Protein AF-A0A3C1P570-F1 (afdb_monomer)

Foldseek 3Di:
DDDPPDDPVNVVVVVVVLCVVCVVVVVVLVVVLVVLLVVLLVVCCVQQVDPVSLVVVQVVQPDPVLCVPQNHQDPCSDSVSVSCSVCVVVSVVSVVVSVVVSVVVVVVVCVVVCVVVVD

Mean predicted aligned error: 7.31 Å

Radius of gyration: 22.16 Å; Cα contacts (8 Å, |Δi|>4): 70; chains: 1; bounding box: 52×30×57 Å

Solvent-accessible surface area (backbone atoms only — not comparable to full-atom values): 6717 Å² total; per-residue (Å²): 138,84,83,80,79,78,50,76,66,58,57,51,52,50,53,53,49,54,49,65,70,43,46,63,61,52,48,52,50,53,52,50,50,52,50,50,53,52,50,42,41,53,48,42,55,71,74,38,73,46,71,68,49,27,51,52,48,50,59,56,43,64,35,68,73,52,30,73,73,61,38,79,52,63,58,47,70,38,60,69,28,30,33,51,42,68,46,41,62,58,52,52,53,52,50,51,56,47,50,51,55,50,51,53,56,57,52,51,58,40,53,78,65,55,66,58,79,81,114

Sequence (119 aa):
MVATTVLPHESRAVVRLSLRLVRRSVLAVVIGIAALLILEGVAFEIGYPDVAARQALLVWAEDPGLRMIAGPGFGVDTVGGFVVWDAGLYVVLGLGAWALTLTSRLMRGDEAAGRMDLL

pLDDT: mean 88.37, std 13.34, range [40.44, 98.5]

Structure (mmCIF, N/CA/C/O backbone):
data_AF-A0A3C1P570-F1
#
_entry.id   AF-A0A3C1P570-F1
#
loop_
_atom_site.group_PDB
_atom_site.id
_atom_site.type_symbol
_atom_site.label_atom_id
_atom_site.label_alt_id
_atom_site.label_comp_id
_atom_site.label_asym_id
_atom_site.label_entity_id
_atom_site.label_seq_id
_atom_site.pdbx_PDB_ins_code
_atom_site.Cartn_x
_atom_site.Cartn_y
_atom_site.Cartn_z
_atom_site.occupancy
_atom_site.B_iso_or_equiv
_atom_site.auth_seq_id
_atom_site.auth_comp_id
_atom_site.auth_asym_id
_atom_site.auth_atom_id
_atom_site.pdbx_PDB_model_num
ATOM 1 N N . MET A 1 1 ? -29.187 -19.531 34.443 1.00 40.44 1 MET A N 1
ATOM 2 C CA . MET A 1 1 ? -28.534 -19.444 33.121 1.00 40.44 1 MET A CA 1
ATOM 3 C C . MET A 1 1 ? -29.528 -18.767 32.180 1.00 40.44 1 MET A C 1
ATOM 5 O O . MET A 1 1 ? -30.399 -19.433 31.641 1.00 40.44 1 MET A O 1
ATOM 9 N N . VAL A 1 2 ? -29.530 -17.431 32.137 1.00 43.34 2 VAL A N 1
ATOM 10 C CA . VAL A 1 2 ? -30.506 -16.648 31.355 1.00 43.34 2 VAL A CA 1
ATOM 11 C C . VAL A 1 2 ? -29.866 -16.342 30.007 1.00 43.34 2 VAL A C 1
ATOM 13 O O . VAL A 1 2 ? -28.856 -15.650 29.955 1.00 43.34 2 VAL A O 1
ATOM 16 N N . ALA A 1 3 ? -30.418 -16.900 28.933 1.00 48.38 3 ALA A N 1
ATOM 17 C CA . ALA A 1 3 ? -29.999 -16.586 27.576 1.00 48.38 3 ALA A CA 1
ATOM 18 C C . ALA A 1 3 ? -30.533 -15.196 27.203 1.00 48.38 3 ALA A C 1
ATOM 20 O O . ALA A 1 3 ? -31.731 -15.020 26.990 1.00 48.38 3 ALA A O 1
ATOM 21 N N . THR A 1 4 ? -29.659 -14.196 27.146 1.00 57.97 4 THR A N 1
ATOM 22 C CA . THR A 1 4 ? -29.974 -12.881 26.581 1.00 57.97 4 THR A CA 1
ATOM 23 C C . THR A 1 4 ? -30.058 -13.004 25.061 1.00 57.97 4 THR A C 1
ATOM 25 O O . THR A 1 4 ? -29.059 -12.955 24.348 1.00 57.97 4 THR A O 1
ATOM 28 N N . THR A 1 5 ? -31.268 -13.190 24.538 1.00 59.06 5 THR A N 1
ATOM 29 C CA . THR A 1 5 ? -31.562 -13.011 23.111 1.00 59.06 5 THR A CA 1
ATOM 30 C C . THR A 1 5 ? -31.402 -11.537 22.747 1.00 59.06 5 THR A C 1
ATOM 32 O O . THR A 1 5 ? -32.302 -10.740 23.001 1.00 59.06 5 THR A O 1
ATOM 35 N N . VAL A 1 6 ? -30.255 -11.175 22.165 1.00 61.53 6 VAL A N 1
ATOM 36 C CA . VAL A 1 6 ? -30.021 -9.844 21.584 1.00 61.53 6 VAL A CA 1
ATOM 37 C C . VAL A 1 6 ? -31.004 -9.636 20.436 1.00 61.53 6 VAL A C 1
ATOM 39 O O . VAL A 1 6 ? -31.066 -10.442 19.504 1.00 61.53 6 VAL A O 1
ATOM 42 N N . LEU A 1 7 ? -31.796 -8.568 20.499 1.00 63.31 7 LEU A N 1
ATOM 43 C CA . LEU A 1 7 ? -32.820 -8.314 19.491 1.00 63.31 7 LEU A CA 1
ATOM 44 C C . LEU A 1 7 ? -32.169 -7.745 18.210 1.00 63.31 7 LEU A C 1
ATOM 46 O O . LEU A 1 7 ? -31.234 -6.947 18.291 1.00 63.31 7 LEU A O 1
ATOM 50 N N . PRO A 1 8 ? -32.665 -8.069 16.998 1.00 65.12 8 PRO A N 1
ATOM 51 C CA . PRO A 1 8 ? -32.019 -7.683 15.734 1.00 65.12 8 PRO A CA 1
ATOM 52 C C . PRO A 1 8 ? -31.778 -6.172 15.562 1.00 65.12 8 PRO A C 1
ATOM 54 O O . PRO A 1 8 ? -30.905 -5.749 14.800 1.00 65.12 8 PRO A O 1
ATOM 57 N N . HIS A 1 9 ? -32.568 -5.335 16.238 1.00 59.69 9 HIS A N 1
ATOM 58 C CA . HIS A 1 9 ? -32.423 -3.881 16.212 1.00 59.69 9 HIS A CA 1
ATOM 59 C C . HIS A 1 9 ? -31.273 -3.379 17.099 1.00 59.69 9 HIS A C 1
ATOM 61 O O . HIS A 1 9 ? -30.637 -2.383 16.748 1.00 59.69 9 HIS A O 1
ATOM 67 N N . GLU A 1 10 ? -30.956 -4.085 18.185 1.00 70.88 10 GLU A N 1
ATOM 68 C CA . GLU A 1 10 ? -29.821 -3.792 19.065 1.00 70.88 10 GLU A CA 1
ATOM 69 C C . GLU A 1 10 ? -28.507 -4.058 18.323 1.00 70.88 10 GLU A C 1
ATOM 71 O O . GLU A 1 10 ? -27.637 -3.187 18.270 1.00 70.88 10 GLU A O 1
ATOM 76 N N . SER A 1 11 ? -28.410 -5.185 17.604 1.00 77.50 11 SER A N 1
ATOM 77 C CA . SER A 1 11 ? -27.254 -5.496 16.750 1.00 77.50 11 SER A CA 1
ATOM 78 C C .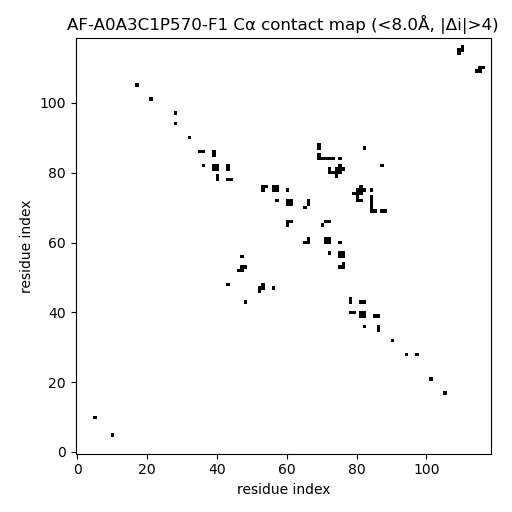 SER A 1 11 ? -27.038 -4.436 15.663 1.00 77.50 11 SER A C 1
ATOM 80 O O . SER A 1 11 ? -25.912 -4.006 15.412 1.00 77.50 11 SER A O 1
ATOM 82 N N . ARG A 1 12 ? -28.120 -3.946 15.041 1.00 81.06 12 ARG A N 1
ATOM 83 C CA . ARG A 1 12 ? -28.051 -2.873 14.032 1.00 81.06 12 ARG A CA 1
ATOM 84 C C . ARG A 1 12 ? -27.578 -1.546 14.623 1.00 81.06 12 ARG A C 1
ATOM 86 O O . ARG A 1 12 ? -26.818 -0.828 13.970 1.00 81.06 12 ARG A O 1
ATOM 93 N N . ALA A 1 13 ? -28.019 -1.204 15.832 1.00 83.56 13 ALA A N 1
ATOM 94 C CA . ALA A 1 13 ? -27.599 0.019 16.510 1.00 83.56 13 ALA A CA 1
ATOM 95 C C . ALA A 1 13 ? -26.101 -0.010 16.852 1.00 83.56 13 ALA A C 1
ATOM 97 O O . ALA A 1 13 ? -25.405 0.973 16.582 1.00 83.56 13 ALA A O 1
ATOM 98 N N . VAL A 1 14 ? -25.606 -1.148 17.351 1.00 81.94 14 VAL A N 1
ATOM 99 C CA . VAL A 1 14 ? -24.183 -1.373 17.654 1.00 81.94 14 VAL A CA 1
ATOM 100 C C . VAL A 1 14 ? -23.335 -1.273 16.387 1.00 81.94 14 VAL A C 1
ATOM 102 O O . VAL A 1 14 ? -22.416 -0.460 16.337 1.00 81.94 14 VAL A O 1
ATOM 105 N N . VAL A 1 15 ? -23.694 -1.989 15.314 1.00 84.12 15 VAL A N 1
ATOM 106 C CA . VAL A 1 15 ? -22.969 -1.923 14.029 1.00 84.12 15 VAL A CA 1
ATOM 107 C C . VAL A 1 15 ? -22.922 -0.493 13.484 1.00 84.12 15 VAL A C 1
ATOM 109 O O . VAL A 1 15 ? -21.868 -0.016 13.062 1.00 84.12 15 VAL A O 1
ATOM 112 N N . ARG A 1 16 ? -24.043 0.237 13.530 1.00 87.19 16 ARG A N 1
ATOM 113 C CA . ARG A 1 16 ? -24.104 1.631 13.065 1.00 87.19 16 ARG A CA 1
ATOM 114 C C . ARG A 1 16 ? -23.196 2.552 13.880 1.00 87.19 16 ARG A C 1
ATOM 116 O O . ARG A 1 16 ? -22.591 3.461 13.309 1.00 87.19 16 ARG A O 1
ATOM 123 N N . LEU A 1 17 ? -23.126 2.358 15.196 1.00 85.12 17 LEU A N 1
ATOM 124 C CA . LEU A 1 17 ? -22.239 3.127 16.065 1.00 85.12 17 LEU A CA 1
ATOM 125 C C . LEU A 1 17 ? -20.773 2.813 15.754 1.00 85.12 17 LEU A C 1
ATOM 127 O O . LEU A 1 17 ? -20.010 3.745 15.502 1.00 85.12 17 LEU A O 1
ATOM 131 N N . SER A 1 18 ? -20.408 1.532 15.672 1.00 85.56 18 SER A N 1
ATOM 132 C CA . SER A 1 18 ? -19.051 1.094 15.326 1.00 85.56 18 SER A CA 1
ATOM 133 C C . SER A 1 18 ? -18.604 1.685 13.990 1.00 85.56 18 SER A C 1
ATOM 135 O O . SER A 1 18 ? -17.556 2.324 13.918 1.00 85.56 18 SER A O 1
ATOM 137 N N . LEU A 1 19 ? -19.446 1.611 12.952 1.00 87.44 19 LEU A N 1
ATOM 138 C CA . LEU A 1 19 ? -19.174 2.236 11.654 1.00 87.44 19 LEU A CA 1
ATOM 139 C C . LEU A 1 19 ? -18.989 3.755 11.763 1.00 87.44 19 LEU A C 1
ATOM 141 O O . LEU A 1 19 ? -18.066 4.314 11.173 1.00 87.44 19 LEU A O 1
ATOM 145 N N . ARG A 1 20 ? -19.831 4.450 12.537 1.00 88.94 20 ARG A N 1
ATOM 146 C CA . ARG A 1 20 ? -19.706 5.904 12.743 1.00 88.94 20 ARG A CA 1
ATOM 147 C C . ARG A 1 20 ? -18.408 6.301 13.441 1.00 88.94 20 ARG A C 1
ATOM 149 O O . ARG A 1 20 ? -17.882 7.368 13.115 1.00 88.94 20 ARG A O 1
ATOM 156 N N . LEU A 1 21 ? -17.915 5.479 14.365 1.00 86.38 21 LEU A N 1
ATOM 157 C CA . LEU A 1 21 ? -16.666 5.717 15.087 1.00 86.38 21 LEU A CA 1
ATOM 158 C C . LEU A 1 21 ? -15.449 5.513 14.180 1.00 86.38 21 LEU A C 1
ATOM 160 O O . LEU A 1 21 ? -14.527 6.327 14.194 1.00 86.38 21 LEU A O 1
ATOM 164 N N . VAL A 1 22 ? -15.468 4.475 13.341 1.00 92.81 22 VAL A N 1
ATOM 165 C CA . VAL A 1 22 ? -14.299 4.109 12.528 1.00 92.81 22 VAL A CA 1
ATOM 166 C C . VAL A 1 22 ? -14.256 4.806 11.168 1.00 92.81 22 VAL A C 1
ATOM 168 O O . VAL A 1 22 ? -13.166 4.991 10.632 1.00 92.81 22 VAL A O 1
ATOM 171 N N . ARG A 1 23 ? -15.396 5.271 10.623 1.00 94.12 23 ARG A N 1
ATOM 172 C CA . ARG A 1 23 ? -15.495 5.802 9.243 1.00 94.12 23 ARG A CA 1
ATOM 173 C C . ARG A 1 23 ? -14.448 6.852 8.896 1.00 94.12 23 ARG A C 1
ATOM 175 O O . ARG A 1 23 ? -13.905 6.819 7.805 1.00 94.12 23 ARG A O 1
ATOM 182 N N . ARG A 1 24 ? -14.156 7.790 9.805 1.00 95.00 24 ARG A N 1
ATOM 183 C CA . ARG A 1 24 ? -13.190 8.869 9.535 1.00 95.00 24 ARG A CA 1
ATOM 184 C C . ARG A 1 24 ? -11.778 8.314 9.410 1.00 95.00 24 ARG A C 1
ATOM 186 O O . ARG A 1 24 ? -11.036 8.737 8.537 1.00 95.00 24 ARG A O 1
ATOM 193 N N . SER A 1 25 ? -11.436 7.355 10.267 1.00 94.62 25 SER A N 1
ATOM 194 C CA . SER A 1 25 ? -10.132 6.703 10.240 1.00 94.62 25 SER A CA 1
ATOM 195 C C . SER A 1 25 ? -9.981 5.805 9.015 1.00 94.62 25 SER A C 1
ATOM 197 O O . SER A 1 25 ? -8.938 5.855 8.378 1.00 94.62 25 SER A O 1
ATOM 199 N N . VAL A 1 26 ? -11.027 5.051 8.657 1.00 95.56 26 VAL A N 1
ATOM 200 C CA . VAL A 1 26 ? -11.064 4.253 7.422 1.00 95.56 26 VAL A CA 1
ATOM 201 C C . VAL A 1 26 ? -10.885 5.157 6.204 1.00 95.56 26 VAL A C 1
ATOM 203 O O . VAL A 1 26 ? -10.024 4.893 5.376 1.00 95.56 26 VAL A O 1
ATOM 206 N N . LEU A 1 27 ? -11.648 6.253 6.116 1.00 97.38 27 LEU A N 1
ATOM 207 C CA . LEU A 1 27 ? -11.542 7.203 5.006 1.00 97.38 27 LEU A CA 1
ATOM 208 C C . LEU A 1 27 ? -10.140 7.805 4.905 1.00 97.38 27 LEU A C 1
ATOM 210 O O . LEU A 1 27 ? -9.600 7.870 3.809 1.00 97.38 27 LEU A O 1
ATOM 214 N N . ALA A 1 28 ? -9.538 8.201 6.028 1.00 96.81 28 ALA A N 1
ATOM 215 C CA . ALA A 1 28 ? -8.181 8.740 6.036 1.00 96.81 28 ALA A CA 1
ATOM 216 C C . ALA A 1 28 ? -7.154 7.731 5.495 1.00 96.81 28 ALA A C 1
ATOM 218 O O . ALA A 1 28 ? -6.312 8.102 4.685 1.00 96.81 28 ALA A O 1
ATOM 219 N N . VAL A 1 29 ? -7.254 6.459 5.891 1.00 97.56 29 VAL A N 1
ATOM 220 C CA . VAL A 1 29 ? -6.358 5.395 5.409 1.00 97.56 29 VAL A CA 1
ATOM 221 C C . VAL A 1 29 ? -6.581 5.095 3.933 1.00 97.56 29 VAL A C 1
ATOM 223 O O . VAL A 1 29 ? -5.617 5.016 3.183 1.00 97.56 29 VAL A O 1
ATOM 226 N N . VAL A 1 30 ? -7.836 4.982 3.494 1.00 97.75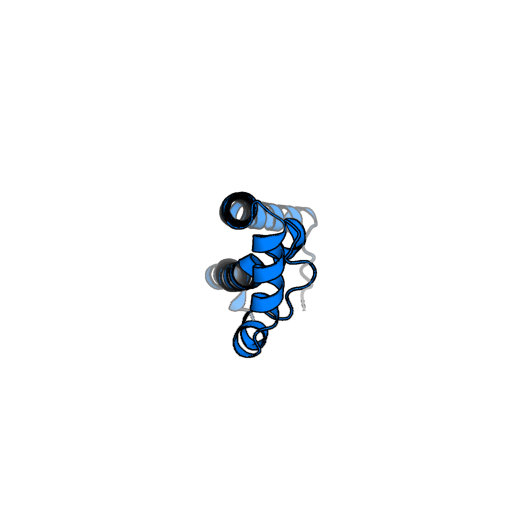 30 VAL A N 1
ATOM 227 C CA . VAL A 1 30 ? -8.167 4.744 2.081 1.00 97.75 30 VAL A CA 1
ATOM 228 C C . VAL A 1 30 ? -7.654 5.883 1.204 1.00 97.75 30 VAL A C 1
ATOM 230 O O . VAL A 1 30 ? -7.025 5.624 0.184 1.00 97.75 30 VAL A O 1
ATOM 233 N N . ILE A 1 31 ? -7.875 7.136 1.612 1.00 98.44 31 ILE A N 1
ATOM 234 C CA . ILE A 1 31 ? -7.378 8.311 0.887 1.00 98.44 31 ILE A CA 1
ATOM 235 C C . ILE A 1 31 ? -5.848 8.333 0.885 1.00 98.44 31 ILE A C 1
ATOM 237 O O . ILE A 1 31 ? -5.257 8.585 -0.157 1.00 98.44 31 ILE A O 1
ATOM 241 N N . GLY A 1 32 ? -5.207 8.043 2.020 1.00 98.06 32 GLY A N 1
ATOM 242 C CA . GLY A 1 32 ? -3.749 8.005 2.127 1.00 98.06 32 GLY A CA 1
ATOM 243 C C . GLY A 1 32 ? -3.116 6.945 1.226 1.00 98.06 32 GLY A C 1
ATOM 244 O O . GLY A 1 32 ? -2.177 7.250 0.499 1.00 98.06 32 GLY A O 1
ATOM 245 N N . ILE A 1 33 ? -3.668 5.728 1.211 1.00 98.19 33 ILE A N 1
ATOM 246 C CA . ILE A 1 33 ? -3.208 4.653 0.323 1.00 98.19 33 ILE A CA 1
ATOM 247 C C . ILE A 1 33 ? -3.451 5.038 -1.135 1.00 98.19 33 ILE A C 1
ATOM 249 O O . ILE A 1 33 ? -2.533 4.948 -1.937 1.00 98.19 33 ILE A O 1
ATOM 253 N N . ALA A 1 34 ? -4.646 5.519 -1.487 1.00 98.19 34 ALA A N 1
ATOM 254 C CA . ALA A 1 34 ? -4.933 5.943 -2.855 1.00 98.19 34 ALA A CA 1
ATOM 255 C C . ALA A 1 34 ? -3.973 7.048 -3.327 1.00 98.19 34 ALA A C 1
ATOM 257 O O . ALA A 1 34 ? -3.466 6.981 -4.443 1.00 98.19 34 ALA A O 1
ATOM 258 N N . ALA A 1 35 ? -3.684 8.029 -2.469 1.00 98.31 35 ALA A N 1
ATOM 259 C CA . ALA A 1 35 ? -2.722 9.086 -2.757 1.00 98.31 35 ALA A CA 1
ATOM 260 C C . ALA A 1 35 ? -1.303 8.538 -2.966 1.00 98.31 35 ALA A C 1
ATOM 262 O O . ALA A 1 35 ? -0.652 8.945 -3.923 1.00 98.31 35 ALA A O 1
ATOM 263 N N . LEU A 1 36 ? -0.850 7.597 -2.128 1.00 98.19 36 LEU A N 1
ATOM 264 C CA . LEU A 1 36 ? 0.447 6.935 -2.293 1.00 98.19 36 LEU A CA 1
ATOM 265 C C . LEU A 1 36 ? 0.529 6.186 -3.630 1.00 98.19 36 LEU A C 1
ATOM 267 O O . LEU A 1 36 ? 1.477 6.382 -4.376 1.00 98.19 36 LEU A O 1
ATOM 271 N N . LEU A 1 37 ? -0.485 5.388 -3.975 1.00 98.00 37 LEU A N 1
ATOM 272 C CA . LEU A 1 37 ? -0.488 4.621 -5.227 1.00 98.00 37 LEU A CA 1
ATOM 273 C C . LEU A 1 37 ? -0.487 5.530 -6.468 1.00 98.00 37 LEU A C 1
ATOM 275 O O . LEU A 1 37 ? 0.175 5.227 -7.457 1.00 98.00 37 LEU A O 1
ATOM 279 N N . ILE A 1 38 ? -1.214 6.651 -6.419 1.00 98.31 38 ILE A N 1
ATOM 280 C CA . ILE A 1 38 ? -1.192 7.660 -7.489 1.00 98.31 38 ILE A CA 1
ATOM 281 C C . ILE A 1 38 ? 0.191 8.311 -7.578 1.00 98.31 38 ILE A C 1
ATOM 283 O O . ILE A 1 38 ? 0.709 8.478 -8.681 1.00 98.31 38 ILE A O 1
ATOM 287 N N . LEU A 1 39 ? 0.781 8.671 -6.434 1.00 98.44 39 LEU A N 1
ATOM 288 C CA . LEU A 1 39 ? 2.108 9.276 -6.373 1.00 98.44 39 LEU A CA 1
ATOM 289 C C . LEU A 1 39 ? 3.164 8.351 -6.983 1.00 98.44 39 LEU A C 1
ATOM 291 O O . LEU A 1 39 ? 3.941 8.817 -7.809 1.00 98.44 39 LEU A O 1
ATOM 295 N N . GLU A 1 40 ? 3.142 7.059 -6.651 1.00 98.12 40 GLU A N 1
ATOM 296 C CA . GLU A 1 40 ? 4.064 6.080 -7.234 1.00 98.12 40 GLU A CA 1
ATOM 297 C C . GLU A 1 40 ? 3.877 5.926 -8.743 1.00 98.12 40 GLU A C 1
ATOM 299 O O . GLU A 1 40 ? 4.850 5.857 -9.490 1.00 98.12 40 GLU A O 1
ATOM 304 N N . GLY A 1 41 ? 2.632 5.930 -9.229 1.00 98.19 41 GLY A N 1
ATOM 305 C CA . GLY A 1 41 ? 2.374 5.882 -10.668 1.00 98.19 41 GLY A CA 1
ATOM 306 C C . GLY A 1 41 ? 2.974 7.085 -11.403 1.00 98.19 41 GLY A C 1
ATOM 307 O O . GLY A 1 41 ? 3.560 6.936 -12.472 1.00 98.19 41 GLY A O 1
ATOM 308 N N . VAL A 1 42 ? 2.884 8.276 -10.806 1.00 98.50 42 VAL A N 1
ATOM 309 C CA . VAL A 1 42 ? 3.516 9.492 -11.339 1.00 98.50 42 VAL A CA 1
ATOM 310 C C . VAL A 1 42 ? 5.042 9.413 -11.240 1.00 98.50 42 VAL A C 1
ATOM 312 O O . VAL A 1 42 ? 5.732 9.769 -12.195 1.00 98.50 42 VAL A O 1
ATOM 315 N N . ALA A 1 43 ? 5.576 8.933 -10.115 1.00 97.69 43 ALA A N 1
ATOM 316 C CA . ALA A 1 43 ? 7.010 8.761 -9.911 1.00 97.69 43 ALA A CA 1
ATOM 317 C C . ALA A 1 43 ? 7.611 7.793 -10.936 1.00 97.69 43 ALA A C 1
ATOM 319 O O . ALA A 1 43 ? 8.682 8.067 -11.473 1.00 97.69 43 ALA A O 1
ATOM 320 N N . PHE A 1 44 ? 6.892 6.721 -11.271 1.00 98.12 44 PHE A N 1
ATOM 321 C CA . PHE A 1 44 ? 7.301 5.766 -12.290 1.00 98.12 44 PHE A CA 1
ATOM 322 C C . PHE A 1 44 ? 7.444 6.412 -13.673 1.00 98.12 44 PHE A C 1
ATOM 324 O O . PHE A 1 44 ? 8.479 6.254 -14.316 1.00 98.12 44 PHE A O 1
ATOM 331 N N . GLU A 1 45 ? 6.443 7.173 -14.124 1.00 97.88 45 GLU A N 1
ATOM 332 C CA . GLU A 1 45 ? 6.485 7.814 -15.448 1.00 97.88 45 GLU A CA 1
ATOM 333 C C . GLU A 1 45 ? 7.582 8.886 -15.543 1.00 97.88 45 GLU A C 1
ATOM 335 O O . GLU A 1 45 ? 8.197 9.059 -16.595 1.00 97.88 45 GLU A O 1
ATOM 340 N N . ILE A 1 46 ? 7.860 9.594 -14.443 1.00 97.94 46 ILE A N 1
ATOM 341 C CA . ILE A 1 46 ? 8.920 10.611 -14.389 1.00 97.94 46 ILE A CA 1
ATOM 342 C C . ILE A 1 46 ? 10.310 9.966 -14.291 1.00 97.94 46 ILE A C 1
ATOM 344 O O . ILE A 1 46 ? 11.244 10.418 -14.952 1.00 97.94 46 ILE A O 1
ATOM 348 N N . GLY A 1 47 ? 10.463 8.942 -13.450 1.00 96.81 47 GLY A N 1
ATOM 349 C CA . GLY A 1 47 ? 1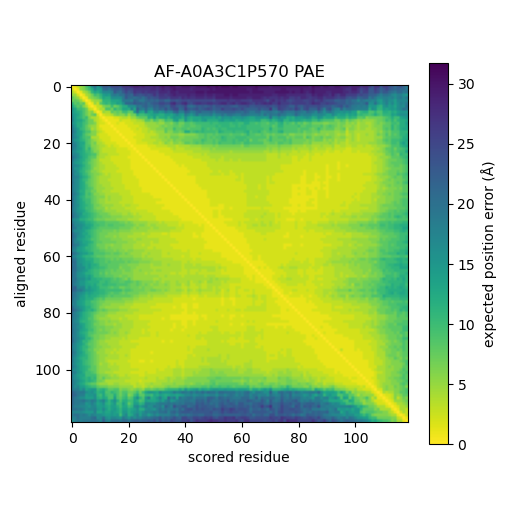1.743 8.297 -13.154 1.00 96.81 47 GLY A CA 1
ATOM 350 C C . GLY A 1 47 ? 12.190 7.290 -14.212 1.00 96.81 47 GLY A C 1
ATOM 351 O O . GLY A 1 47 ? 13.390 7.135 -14.435 1.00 96.81 47 GLY A O 1
ATOM 352 N N . TYR A 1 48 ? 11.241 6.646 -14.898 1.00 97.31 48 TYR A N 1
ATOM 353 C CA . TYR A 1 48 ? 11.494 5.598 -15.891 1.00 97.31 48 TYR A CA 1
ATOM 354 C C . TYR A 1 48 ? 10.749 5.868 -17.217 1.00 97.31 48 TYR A C 1
ATOM 356 O O . TYR A 1 48 ? 9.912 5.061 -17.651 1.00 97.31 48 TYR A O 1
ATOM 364 N N . PRO A 1 49 ? 11.049 6.998 -17.893 1.00 96.38 49 PRO A N 1
ATOM 365 C CA . PRO A 1 49 ? 10.289 7.469 -19.053 1.00 96.38 49 PRO A CA 1
ATOM 366 C C . PRO A 1 49 ? 10.508 6.627 -20.317 1.00 96.38 49 PRO A C 1
ATOM 368 O O . PRO A 1 49 ? 9.678 6.647 -21.225 1.00 96.38 49 PRO A O 1
ATOM 371 N N . ASP A 1 50 ? 11.619 5.893 -20.400 1.00 97.25 50 ASP A N 1
ATOM 372 C CA . ASP A 1 50 ? 12.003 5.130 -21.584 1.00 97.25 50 ASP A CA 1
ATOM 373 C C . ASP A 1 50 ? 12.359 3.669 -21.276 1.00 97.25 50 ASP A C 1
ATOM 375 O O . ASP A 1 50 ? 12.451 3.226 -20.128 1.00 97.25 50 ASP A O 1
ATOM 379 N N . VAL A 1 51 ? 12.541 2.897 -22.349 1.00 96.69 51 VAL A N 1
ATOM 380 C CA . VAL A 1 51 ? 12.847 1.466 -22.271 1.00 96.69 51 VAL A CA 1
ATOM 381 C C . VAL A 1 51 ? 14.178 1.218 -21.563 1.00 96.69 51 VAL A C 1
ATOM 383 O O . VAL A 1 51 ? 14.270 0.270 -20.792 1.00 96.69 51 VAL A O 1
ATOM 386 N N . ALA A 1 52 ? 15.199 2.051 -21.779 1.00 97.56 52 ALA A N 1
ATOM 387 C CA . ALA A 1 52 ? 16.513 1.844 -21.174 1.00 97.56 52 ALA A CA 1
ATOM 388 C C . ALA A 1 52 ? 16.459 2.028 -19.649 1.00 97.56 52 ALA A C 1
ATOM 390 O O . ALA A 1 52 ? 16.990 1.195 -18.912 1.00 97.56 52 ALA A O 1
ATOM 391 N N . ALA A 1 53 ? 15.751 3.054 -19.172 1.00 97.31 53 ALA A N 1
ATOM 392 C CA . ALA A 1 53 ? 15.519 3.284 -17.750 1.00 97.31 53 ALA A CA 1
ATOM 393 C C . ALA A 1 53 ? 14.740 2.124 -17.105 1.00 97.31 53 ALA A C 1
ATOM 395 O O . ALA A 1 53 ? 15.110 1.641 -16.035 1.00 97.31 53 ALA A O 1
ATOM 396 N N . ARG A 1 54 ? 13.706 1.612 -17.783 1.00 97.19 54 ARG A N 1
ATOM 397 C CA . ARG A 1 54 ? 12.920 0.462 -17.300 1.00 97.19 54 ARG A CA 1
ATOM 398 C C . ARG A 1 54 ? 13.721 -0.845 -17.287 1.00 97.19 54 ARG A C 1
ATOM 400 O O . ARG A 1 54 ? 13.540 -1.661 -16.391 1.00 97.19 54 ARG A O 1
ATOM 407 N N . GLN A 1 55 ? 14.649 -1.039 -18.226 1.00 96.88 55 GLN A N 1
ATOM 408 C CA . GLN A 1 55 ? 15.576 -2.177 -18.188 1.00 96.88 55 GLN A CA 1
ATOM 409 C C . GLN A 1 55 ? 16.556 -2.076 -17.012 1.00 96.88 55 GLN A C 1
ATOM 411 O O . GLN A 1 55 ? 16.813 -3.076 -16.347 1.00 96.88 55 GLN A O 1
ATOM 416 N N . ALA A 1 56 ? 17.061 -0.878 -16.703 1.00 95.56 56 ALA A N 1
ATOM 417 C CA . ALA A 1 56 ? 17.899 -0.674 -15.521 1.00 95.56 56 ALA A CA 1
ATOM 418 C C . ALA A 1 56 ? 17.141 -0.984 -14.215 1.00 95.56 56 ALA A C 1
ATOM 420 O O . ALA A 1 56 ? 17.702 -1.601 -13.311 1.00 95.56 56 ALA A O 1
ATOM 421 N N . LEU A 1 57 ? 15.855 -0.623 -14.144 1.00 96.38 57 LEU A N 1
ATOM 422 C CA . LEU A 1 57 ? 14.965 -0.969 -13.033 1.00 96.38 57 LEU A CA 1
ATOM 423 C C . LEU A 1 57 ? 14.795 -2.488 -12.869 1.00 96.38 57 LEU A C 1
ATOM 425 O O . LEU A 1 57 ? 14.870 -2.982 -11.747 1.00 96.38 57 LEU A O 1
ATOM 429 N N . LEU A 1 58 ? 14.626 -3.238 -13.963 1.00 96.06 58 LEU A N 1
ATOM 430 C CA . LEU A 1 58 ? 14.556 -4.704 -13.909 1.00 96.06 58 LEU A CA 1
ATOM 431 C C . LEU A 1 58 ? 15.836 -5.312 -13.324 1.00 96.06 58 LEU A C 1
ATOM 433 O O . LEU A 1 58 ? 15.756 -6.156 -12.438 1.00 96.06 58 LEU A O 1
ATOM 437 N N . VAL A 1 59 ? 17.006 -4.841 -13.765 1.00 95.62 59 VAL A N 1
ATOM 438 C CA . VAL A 1 59 ? 18.301 -5.297 -13.229 1.00 95.62 59 VAL A CA 1
ATOM 439 C C . VAL A 1 59 ? 18.429 -4.965 -11.742 1.00 95.62 59 VAL A C 1
ATOM 441 O O . VAL A 1 59 ? 18.877 -5.795 -10.956 1.00 95.62 59 VAL A O 1
ATOM 444 N N . TRP A 1 60 ? 18.011 -3.768 -11.329 1.00 93.88 60 TRP A N 1
ATOM 445 C CA . TRP A 1 60 ? 18.038 -3.375 -9.921 1.00 93.88 60 TRP A CA 1
ATOM 446 C C . TRP A 1 60 ? 17.100 -4.229 -9.057 1.00 93.88 60 TRP A C 1
ATOM 448 O O . TRP A 1 60 ? 17.483 -4.655 -7.969 1.00 93.88 60 TRP A O 1
ATOM 458 N N . ALA A 1 61 ? 15.911 -4.560 -9.562 1.00 94.81 61 ALA A N 1
ATOM 459 C CA . ALA A 1 61 ? 14.950 -5.426 -8.882 1.00 94.81 61 ALA A CA 1
ATOM 460 C C . ALA A 1 61 ? 15.432 -6.883 -8.713 1.00 94.81 61 ALA A C 1
ATOM 462 O O . ALA A 1 61 ? 14.847 -7.645 -7.934 1.00 94.81 61 ALA A O 1
ATOM 463 N N . GLU A 1 62 ? 16.497 -7.289 -9.412 1.00 95.19 62 GLU A N 1
ATOM 464 C CA . GLU A 1 62 ? 17.140 -8.591 -9.236 1.00 95.19 62 GLU A CA 1
ATOM 465 C C . GLU A 1 62 ? 18.158 -8.629 -8.087 1.00 95.19 62 GLU A C 1
ATOM 467 O O . GLU A 1 62 ? 18.552 -9.730 -7.686 1.00 95.19 62 GLU A O 1
ATOM 472 N N . ASP A 1 63 ? 18.534 -7.478 -7.515 1.00 95.50 63 ASP A N 1
ATOM 473 C CA . ASP A 1 63 ? 19.490 -7.404 -6.409 1.00 95.50 63 ASP A CA 1
ATOM 474 C C . ASP A 1 63 ? 19.048 -8.285 -5.216 1.00 95.50 63 ASP A C 1
ATOM 476 O O . ASP A 1 63 ? 17.926 -8.141 -4.713 1.00 95.50 63 ASP A O 1
ATOM 480 N N . PRO A 1 64 ? 19.903 -9.203 -4.721 1.00 95.31 64 PRO A N 1
ATOM 481 C CA . PRO A 1 64 ? 19.531 -10.115 -3.642 1.00 95.31 64 PRO A CA 1
ATOM 482 C C . PRO A 1 64 ? 19.140 -9.406 -2.343 1.00 95.31 64 PRO A C 1
ATOM 484 O O . PRO A 1 64 ? 18.215 -9.850 -1.663 1.00 95.31 64 PRO A O 1
ATOM 487 N N . GLY A 1 65 ? 19.826 -8.312 -1.998 1.00 94.12 65 GLY A N 1
ATOM 488 C CA . GLY A 1 65 ? 19.537 -7.543 -0.790 1.00 94.12 65 GLY A CA 1
ATOM 489 C C . GLY A 1 65 ? 18.172 -6.871 -0.880 1.00 94.12 65 GLY A C 1
ATOM 490 O O . GLY A 1 65 ? 17.375 -6.945 0.057 1.00 94.12 65 GLY A O 1
ATOM 491 N N . LEU A 1 66 ? 17.862 -6.298 -2.040 1.00 92.44 66 LEU A N 1
ATOM 492 C CA . LEU A 1 66 ? 16.570 -5.682 -2.297 1.00 92.44 66 LEU A CA 1
ATOM 493 C C . LEU A 1 66 ? 15.434 -6.708 -2.286 1.00 92.44 66 LEU A C 1
ATOM 495 O O . LEU A 1 66 ? 14.408 -6.480 -1.645 1.00 92.44 66 LEU A O 1
ATOM 499 N N . ARG A 1 67 ? 15.630 -7.881 -2.898 1.00 94.19 67 ARG A N 1
ATOM 500 C CA . ARG A 1 67 ? 14.625 -8.960 -2.906 1.00 94.19 67 ARG A CA 1
ATOM 501 C C . ARG A 1 67 ? 14.333 -9.524 -1.521 1.00 94.19 67 ARG A C 1
ATOM 503 O O . ARG A 1 67 ? 13.218 -9.985 -1.294 1.00 94.19 67 ARG A O 1
ATOM 510 N N . MET A 1 68 ? 15.286 -9.482 -0.589 1.00 93.12 68 MET A N 1
ATOM 511 C CA . MET A 1 68 ? 15.031 -9.874 0.802 1.00 93.12 68 MET A CA 1
ATOM 512 C C . MET A 1 68 ? 14.069 -8.919 1.518 1.00 93.12 68 MET A C 1
ATOM 514 O O . MET A 1 68 ? 13.360 -9.349 2.424 1.00 93.12 68 MET A O 1
ATOM 518 N N . ILE A 1 69 ? 14.045 -7.641 1.128 1.00 91.44 69 ILE A N 1
ATOM 519 C CA . ILE A 1 69 ? 13.256 -6.596 1.793 1.00 91.44 69 ILE A CA 1
ATOM 520 C C . ILE A 1 69 ? 11.925 -6.368 1.069 1.00 91.44 69 ILE A C 1
ATOM 522 O O . ILE A 1 69 ? 10.869 -6.397 1.696 1.00 91.44 69 ILE A O 1
ATOM 526 N N . ALA A 1 70 ? 11.975 -6.148 -0.244 1.00 89.44 70 ALA A N 1
ATOM 527 C CA . ALA A 1 70 ? 10.822 -5.802 -1.074 1.00 89.44 70 ALA A CA 1
ATOM 528 C C . ALA A 1 70 ? 10.142 -7.031 -1.705 1.00 89.44 70 ALA A C 1
ATOM 530 O O . ALA A 1 70 ? 9.020 -6.948 -2.202 1.00 89.44 70 ALA A O 1
ATOM 531 N N . GLY A 1 71 ? 10.803 -8.191 -1.688 1.00 91.56 71 GLY A N 1
ATOM 532 C CA . GLY A 1 71 ? 10.366 -9.364 -2.436 1.00 91.56 71 GLY A CA 1
ATOM 533 C C . GLY A 1 71 ? 10.706 -9.277 -3.932 1.00 91.56 71 GLY A C 1
ATOM 534 O O . GLY A 1 71 ? 11.394 -8.356 -4.382 1.00 91.56 71 GLY A O 1
ATOM 535 N N . PRO A 1 72 ? 10.269 -10.262 -4.735 1.00 92.69 72 PRO A N 1
ATOM 536 C CA . PRO A 1 72 ? 10.554 -10.294 -6.167 1.00 92.69 72 PRO A CA 1
ATOM 537 C C . PRO A 1 72 ? 9.824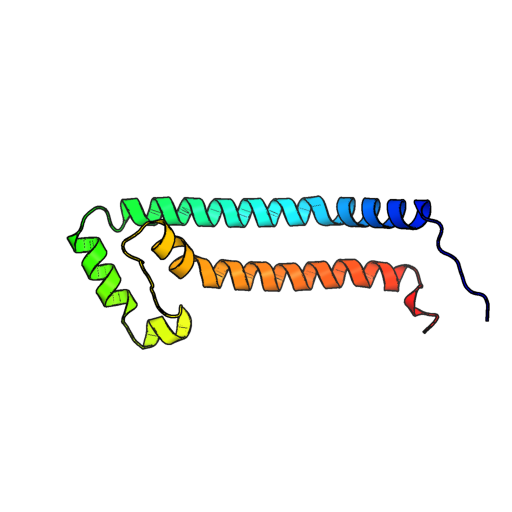 -9.180 -6.939 1.00 92.69 72 PRO A C 1
ATOM 539 O O . PRO A 1 72 ? 8.603 -9.063 -6.846 1.00 92.69 72 PRO A O 1
ATOM 542 N N . GLY A 1 73 ? 10.558 -8.417 -7.755 1.00 91.69 73 GLY A N 1
ATOM 543 C CA . GLY A 1 73 ? 10.004 -7.370 -8.622 1.00 91.69 73 GLY A CA 1
ATOM 544 C C . GLY A 1 73 ? 9.368 -7.908 -9.904 1.00 91.69 73 GLY A C 1
ATOM 545 O O . GLY A 1 73 ? 9.938 -7.795 -10.986 1.00 91.69 73 GLY A O 1
ATOM 546 N N . PHE A 1 74 ? 8.180 -8.504 -9.807 1.00 93.06 74 PHE A N 1
ATOM 547 C CA . PHE A 1 74 ? 7.453 -8.992 -10.984 1.00 93.06 74 PHE A CA 1
ATOM 548 C C . PHE A 1 74 ? 6.828 -7.843 -11.790 1.00 93.06 74 PHE A C 1
ATOM 550 O O . PHE A 1 74 ? 5.954 -7.137 -11.294 1.00 93.06 74 PHE A O 1
ATOM 557 N N . GLY A 1 75 ? 7.236 -7.695 -13.056 1.00 94.50 75 GLY A N 1
ATOM 558 C CA . GLY A 1 75 ? 6.650 -6.716 -13.982 1.00 94.50 75 GLY A CA 1
ATOM 559 C C . GLY A 1 75 ? 6.884 -5.256 -13.582 1.00 94.50 75 GLY A C 1
ATOM 560 O O . GLY A 1 75 ? 6.043 -4.402 -13.869 1.00 94.50 75 GLY A O 1
ATOM 561 N N . VAL A 1 76 ? 7.992 -4.971 -12.886 1.00 96.50 76 VAL A N 1
ATOM 562 C CA . VAL A 1 76 ? 8.353 -3.620 -12.407 1.00 96.50 76 VAL A CA 1
ATOM 563 C C . VAL A 1 76 ? 8.635 -2.628 -13.537 1.00 96.50 76 VAL A C 1
ATOM 565 O O . VAL A 1 76 ? 8.676 -1.431 -13.306 1.00 96.50 76 VAL A O 1
ATOM 568 N N . ASP A 1 77 ? 8.771 -3.095 -14.774 1.00 96.50 77 AS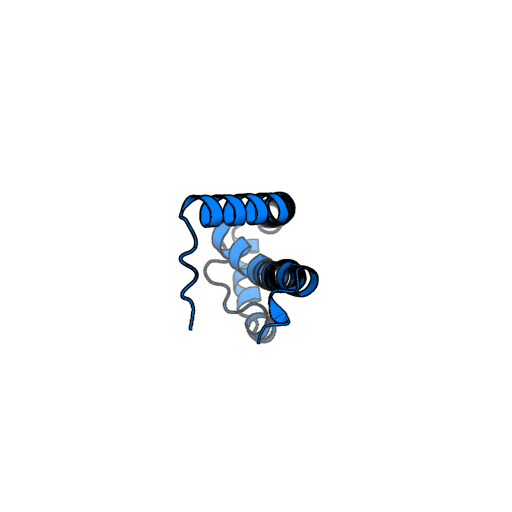P A N 1
ATOM 569 C CA . ASP A 1 77 ? 8.829 -2.283 -15.992 1.00 96.50 77 ASP A CA 1
ATOM 570 C C . ASP A 1 77 ? 7.454 -1.742 -16.442 1.00 96.50 77 ASP A C 1
ATOM 572 O O . ASP A 1 77 ? 7.352 -0.992 -17.421 1.00 96.50 77 ASP A O 1
ATOM 576 N N . THR A 1 78 ? 6.389 -2.095 -15.721 1.00 97.00 78 THR A N 1
ATOM 577 C CA . THR A 1 78 ? 5.035 -1.565 -15.897 1.00 97.00 78 THR A CA 1
ATOM 578 C C . THR A 1 78 ? 4.625 -0.730 -14.688 1.00 97.00 78 THR A C 1
ATOM 580 O O . THR A 1 78 ? 4.998 -1.043 -13.559 1.00 97.00 78 THR A O 1
ATOM 583 N N . VAL A 1 79 ? 3.771 0.277 -14.907 1.00 97.06 79 VAL A N 1
ATOM 584 C CA . VAL A 1 79 ? 3.240 1.136 -13.830 1.00 97.06 79 VAL A CA 1
ATOM 585 C C . VAL A 1 79 ? 2.638 0.294 -12.702 1.00 97.06 79 VAL A C 1
ATOM 587 O O . VAL A 1 79 ? 2.954 0.488 -11.536 1.00 97.06 79 VAL A O 1
ATOM 590 N N . GLY A 1 80 ? 1.780 -0.673 -13.045 1.00 95.69 80 GLY A N 1
ATOM 591 C CA . GLY A 1 80 ? 1.090 -1.497 -12.053 1.00 95.69 80 GLY A CA 1
ATOM 592 C C . GLY A 1 80 ? 2.037 -2.384 -11.246 1.00 95.69 80 GLY A C 1
ATOM 593 O O . GLY A 1 80 ? 1.894 -2.469 -10.028 1.00 95.69 80 GLY A O 1
ATOM 594 N N . GLY A 1 81 ? 3.009 -3.022 -11.907 1.00 96.50 81 GLY A N 1
ATOM 595 C CA . GLY A 1 81 ? 3.986 -3.871 -11.225 1.00 96.50 81 GLY A CA 1
ATOM 596 C C . GLY A 1 81 ? 4.923 -3.071 -10.324 1.00 96.50 81 GLY A C 1
ATOM 597 O O . GLY A 1 81 ? 5.128 -3.459 -9.176 1.00 96.50 81 GLY A O 1
ATOM 598 N N . PHE A 1 82 ? 5.410 -1.917 -10.796 1.00 97.38 82 PHE A N 1
ATOM 599 C CA . PHE A 1 82 ? 6.235 -1.014 -9.994 1.00 97.38 82 PHE A CA 1
ATOM 600 C C . PHE A 1 82 ? 5.494 -0.528 -8.747 1.00 97.38 82 PHE A C 1
ATOM 602 O O . PHE A 1 82 ? 5.984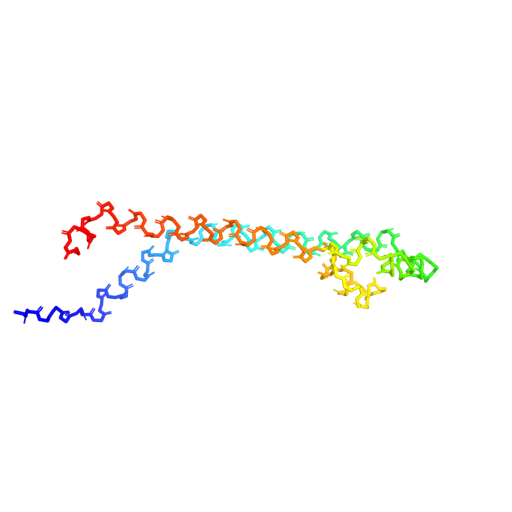 -0.713 -7.640 1.00 97.38 82 PHE A O 1
ATOM 609 N N . VAL A 1 83 ? 4.282 0.014 -8.914 1.00 97.62 83 VAL A N 1
ATOM 610 C CA . VAL A 1 83 ? 3.481 0.558 -7.806 1.00 97.62 83 VAL A CA 1
ATOM 611 C C . VAL A 1 83 ? 3.231 -0.499 -6.728 1.00 97.62 83 VAL A C 1
ATOM 613 O O . VAL A 1 83 ? 3.342 -0.207 -5.542 1.00 97.62 83 VAL A O 1
ATOM 616 N N . VAL A 1 84 ? 2.894 -1.736 -7.111 1.00 95.81 84 VAL A N 1
ATOM 617 C CA . VAL A 1 84 ? 2.651 -2.815 -6.139 1.00 95.81 84 VAL A CA 1
ATOM 618 C C . VAL A 1 84 ? 3.931 -3.219 -5.412 1.00 95.81 84 VAL A C 1
ATOM 620 O O . VAL A 1 84 ? 3.886 -3.463 -4.207 1.00 95.81 84 VAL A O 1
ATOM 623 N N . TRP A 1 85 ? 5.050 -3.311 -6.128 1.00 96.25 85 TRP A N 1
ATOM 624 C CA . TRP A 1 85 ? 6.322 -3.744 -5.558 1.00 96.25 85 TRP A CA 1
ATOM 625 C C . TRP A 1 85 ? 6.942 -2.681 -4.643 1.00 96.25 85 TRP A C 1
ATOM 627 O O . TRP A 1 85 ? 7.334 -3.005 -3.525 1.00 96.25 85 TRP A O 1
ATOM 637 N N . ASP A 1 86 ? 6.946 -1.417 -5.067 1.00 95.81 86 ASP A N 1
ATOM 638 C CA . ASP A 1 86 ? 7.565 -0.317 -4.325 1.00 95.81 86 ASP A CA 1
ATOM 639 C C . ASP A 1 86 ? 6.689 0.146 -3.144 1.00 95.81 86 ASP A C 1
ATOM 641 O O . ASP A 1 86 ? 7.136 0.181 -1.995 1.00 95.81 86 ASP A O 1
ATOM 645 N N . ALA A 1 87 ? 5.383 0.374 -3.366 1.00 96.44 87 ALA A N 1
ATOM 646 C 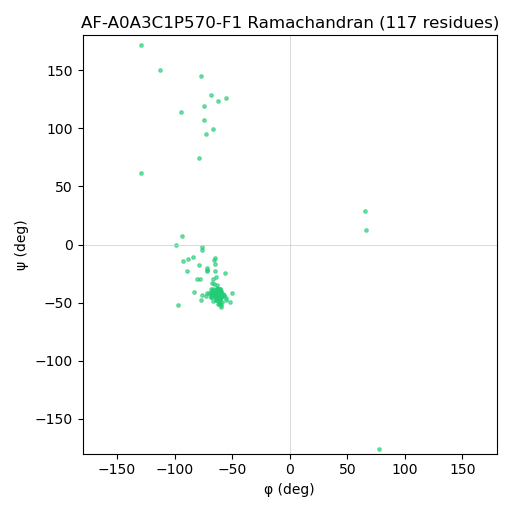CA . ALA A 1 87 ? 4.479 0.789 -2.286 1.00 96.44 87 ALA A CA 1
ATOM 647 C C . ALA A 1 87 ? 4.030 -0.357 -1.369 1.00 96.44 87 ALA A C 1
ATOM 649 O O . ALA A 1 87 ? 3.520 -0.103 -0.271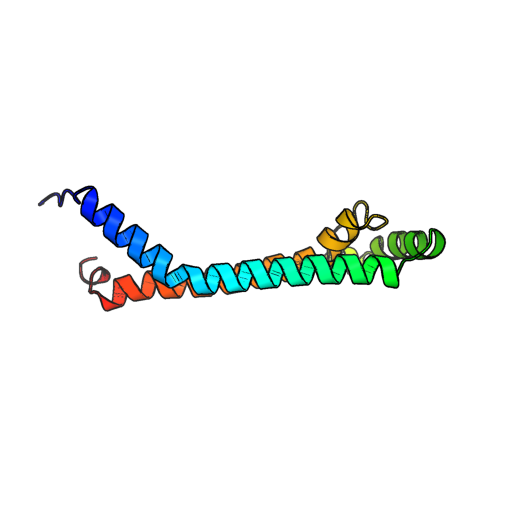 1.00 96.44 87 ALA A O 1
ATOM 650 N N . GLY A 1 88 ? 4.166 -1.614 -1.801 1.00 93.62 88 GLY A N 1
ATOM 651 C CA . GLY A 1 88 ? 3.551 -2.770 -1.146 1.00 93.62 88 GLY A CA 1
ATOM 652 C C . GLY A 1 88 ? 3.915 -2.894 0.331 1.00 93.62 88 GLY A C 1
ATOM 653 O O . GLY A 1 88 ? 3.031 -3.048 1.181 1.00 93.62 88 GLY A O 1
ATOM 654 N N . LEU A 1 89 ? 5.202 -2.748 0.660 1.00 93.50 89 LEU A N 1
ATOM 655 C CA . LEU A 1 89 ? 5.673 -2.823 2.043 1.00 93.50 89 LEU A CA 1
ATOM 656 C C . LEU A 1 89 ? 5.088 -1.694 2.903 1.00 93.50 89 LEU A C 1
ATOM 658 O O . LEU A 1 89 ? 4.600 -1.945 4.007 1.00 93.50 89 LEU A O 1
ATOM 662 N N . TYR A 1 90 ? 5.075 -0.461 2.393 1.00 94.38 90 TYR A N 1
ATOM 663 C CA . TYR A 1 90 ? 4.527 0.691 3.111 1.00 94.38 90 TYR A CA 1
ATOM 664 C C . TYR A 1 90 ? 3.026 0.545 3.365 1.00 94.38 90 TYR A C 1
ATOM 666 O O . TYR A 1 90 ? 2.552 0.837 4.466 1.00 94.38 90 TYR A O 1
ATOM 674 N N . VAL A 1 91 ? 2.279 0.036 2.381 1.00 96.62 91 VAL A N 1
ATOM 675 C CA . VAL A 1 91 ? 0.841 -0.223 2.512 1.00 96.62 91 VAL A CA 1
ATOM 676 C C . VAL A 1 91 ? 0.576 -1.289 3.574 1.00 96.62 91 VAL A C 1
ATOM 678 O O . VAL A 1 91 ? -0.275 -1.079 4.439 1.00 96.62 91 VAL A O 1
ATOM 681 N N . VAL A 1 92 ? 1.317 -2.401 3.564 1.00 96.19 92 VAL A N 1
ATOM 682 C CA . VAL A 1 92 ? 1.156 -3.479 4.554 1.00 96.19 92 VAL A CA 1
ATOM 683 C C . VAL A 1 92 ? 1.484 -2.992 5.964 1.00 96.19 92 VAL A C 1
ATOM 685 O O . VAL A 1 92 ? 0.694 -3.213 6.884 1.00 96.19 92 VAL A O 1
ATOM 688 N N . LEU A 1 93 ? 2.606 -2.290 6.149 1.00 96.12 93 LEU A N 1
ATOM 689 C CA . LEU A 1 93 ? 3.000 -1.756 7.455 1.00 96.12 93 LEU A CA 1
ATOM 690 C C . LEU A 1 93 ? 2.003 -0.708 7.962 1.00 96.12 93 LEU A C 1
ATOM 692 O O . LEU A 1 93 ? 1.589 -0.756 9.123 1.00 96.12 93 LEU A O 1
ATOM 696 N N . GLY A 1 94 ? 1.571 0.204 7.089 1.00 96.75 94 GLY A N 1
ATOM 697 C CA . GLY A 1 94 ? 0.584 1.230 7.413 1.00 96.75 94 GLY A CA 1
ATOM 698 C C . GLY A 1 94 ? -0.769 0.634 7.800 1.00 96.75 94 GLY A C 1
ATOM 699 O O . GLY A 1 94 ? -1.336 1.008 8.830 1.00 96.75 94 GLY A O 1
ATOM 700 N N . LEU A 1 95 ? -1.266 -0.337 7.027 1.00 97.69 95 LEU A N 1
ATOM 701 C CA . LEU A 1 95 ? -2.506 -1.051 7.335 1.00 97.69 95 LEU A CA 1
ATOM 702 C C . LEU A 1 95 ? -2.394 -1.873 8.616 1.00 97.69 95 LEU A C 1
ATOM 704 O O . LEU A 1 95 ? -3.331 -1.859 9.409 1.00 97.69 95 LEU A O 1
ATOM 708 N N . GLY A 1 96 ? -1.268 -2.550 8.847 1.00 97.62 96 GLY A N 1
ATOM 709 C CA . GLY A 1 96 ? -1.027 -3.321 10.065 1.00 97.62 96 GLY A CA 1
ATOM 710 C C . GLY A 1 96 ? -1.044 -2.435 11.309 1.00 97.62 96 GLY A C 1
ATOM 711 O O . GLY A 1 96 ? -1.801 -2.691 12.247 1.00 97.62 96 GLY A O 1
ATOM 712 N N . ALA A 1 97 ? -0.283 -1.338 11.295 1.00 96.56 97 ALA A N 1
ATOM 713 C CA . ALA A 1 97 ? -0.274 -0.365 12.384 1.00 96.56 97 ALA A CA 1
ATOM 714 C C . ALA A 1 97 ? -1.668 0.235 12.616 1.00 96.56 97 ALA A C 1
ATOM 716 O O . ALA A 1 97 ? -2.151 0.299 13.750 1.00 96.56 97 ALA A O 1
ATOM 717 N N . TRP A 1 98 ? -2.361 0.619 11.543 1.00 96.50 98 TRP A N 1
ATOM 718 C CA . TRP A 1 98 ? -3.722 1.127 11.638 1.00 96.50 98 TRP A CA 1
ATOM 719 C C . TRP A 1 98 ? -4.689 0.092 12.228 1.00 96.50 98 TRP A C 1
ATOM 721 O O . TRP A 1 98 ? -5.435 0.423 13.153 1.00 96.50 98 TRP A O 1
ATOM 731 N N . ALA A 1 99 ? -4.645 -1.158 11.766 1.00 95.75 99 ALA A N 1
ATOM 732 C CA . ALA A 1 99 ? -5.492 -2.244 12.248 1.00 95.75 99 ALA A CA 1
ATOM 733 C C . ALA A 1 99 ? -5.284 -2.517 13.745 1.00 95.75 99 ALA A C 1
ATOM 735 O O . ALA A 1 99 ? -6.265 -2.723 14.465 1.00 95.75 99 ALA A O 1
ATOM 736 N N . LEU A 1 100 ? -4.044 -2.437 14.242 1.00 95.00 100 LEU A N 1
ATOM 737 C CA . LEU A 1 100 ? -3.755 -2.525 15.677 1.00 95.00 100 LEU A CA 1
ATOM 738 C C . LEU A 1 100 ? -4.460 -1.403 16.448 1.00 95.00 100 LEU A C 1
ATOM 740 O O . LEU A 1 100 ? -5.204 -1.676 17.390 1.00 95.00 100 LEU A O 1
ATOM 744 N N . THR A 1 101 ? -4.314 -0.146 16.011 1.00 91.94 101 THR A N 1
ATOM 745 C CA . THR A 1 101 ? -4.975 0.991 16.682 1.00 91.94 101 THR A CA 1
ATOM 746 C C . THR A 1 101 ? -6.499 0.903 16.632 1.00 91.94 101 THR A C 1
ATOM 748 O O . THR A 1 101 ? -7.177 1.248 17.603 1.00 91.94 101 THR A O 1
ATOM 751 N N . LEU A 1 102 ? -7.048 0.429 15.511 1.00 92.25 102 LEU A N 1
ATOM 752 C CA . LEU A 1 102 ? -8.476 0.233 15.320 1.00 92.25 102 LEU A CA 1
ATOM 753 C C . LEU A 1 102 ? -9.007 -0.823 16.288 1.00 92.25 102 LEU A C 1
ATOM 755 O O . LEU A 1 102 ? -9.995 -0.580 16.980 1.00 92.25 102 LEU A O 1
ATOM 759 N N . THR A 1 103 ? -8.316 -1.959 16.373 1.00 90.56 103 THR A N 1
ATOM 760 C CA . THR A 1 103 ? -8.670 -3.068 17.263 1.00 90.56 103 THR A CA 1
ATOM 761 C C . THR A 1 103 ? -8.631 -2.620 18.721 1.00 90.56 103 THR A C 1
ATOM 763 O O . THR A 1 103 ? -9.601 -2.824 19.446 1.00 90.56 103 THR A O 1
ATOM 766 N N . SER A 1 104 ? -7.577 -1.908 19.141 1.00 88.12 104 SER A N 1
ATOM 767 C CA . SER A 1 104 ? -7.492 -1.364 20.502 1.00 88.12 104 SER A CA 1
ATOM 768 C C . SER A 1 104 ? -8.633 -0.395 20.823 1.00 88.12 104 SER A C 1
ATOM 770 O O . SER A 1 104 ? -9.168 -0.432 21.927 1.00 88.12 104 SER A O 1
ATOM 772 N N . ARG A 1 105 ? -9.032 0.470 19.878 1.00 84.44 105 ARG A N 1
ATOM 773 C CA . ARG A 1 105 ? -10.147 1.415 20.076 1.00 84.44 105 ARG A CA 1
ATOM 774 C C . ARG A 1 105 ? -11.494 0.713 20.206 1.00 84.44 105 ARG A C 1
ATOM 776 O O . ARG A 1 105 ? -12.319 1.160 20.996 1.00 84.44 105 ARG A O 1
ATOM 783 N N . LEU A 1 106 ? -11.714 -0.349 19.433 1.00 83.75 106 LEU A N 1
ATOM 784 C CA . LEU A 1 106 ? -12.950 -1.127 19.497 1.00 83.75 106 LEU A CA 1
ATOM 785 C C . LEU A 1 106 ? -13.047 -1.895 20.821 1.00 83.75 106 LEU A C 1
ATOM 787 O O . LEU A 1 106 ? -14.071 -1.793 21.488 1.00 83.75 106 LEU A O 1
ATOM 791 N N . MET A 1 107 ? -11.966 -2.550 21.254 1.00 82.06 107 MET A N 1
ATOM 792 C CA . MET A 1 107 ? -11.947 -3.328 22.503 1.00 82.06 107 MET A CA 1
ATOM 793 C C . MET A 1 107 ? -12.046 -2.454 23.758 1.00 82.06 107 MET A C 1
ATOM 795 O O . MET A 1 107 ? -12.775 -2.778 24.691 1.00 82.06 107 MET A O 1
ATOM 799 N N . ARG A 1 108 ? -11.400 -1.281 23.774 1.00 76.75 108 ARG A N 1
ATOM 800 C CA . ARG A 1 108 ? -11.459 -0.363 24.927 1.00 76.75 108 ARG A CA 1
ATOM 801 C C . ARG A 1 108 ? -12.868 0.198 25.172 1.00 76.75 108 ARG A C 1
ATOM 803 O O . ARG A 1 108 ? -13.195 0.594 26.287 1.00 76.75 108 ARG A O 1
ATOM 810 N N . GLY A 1 109 ? -13.718 0.216 24.142 1.00 70.38 109 GLY A N 1
ATOM 811 C CA . GLY A 1 109 ? -15.139 0.544 24.275 1.00 70.38 109 GLY A CA 1
ATOM 812 C C . GLY A 1 109 ? -15.963 -0.545 24.971 1.00 70.38 109 GLY A C 1
ATOM 813 O O . GLY A 1 109 ? -17.025 -0.240 25.518 1.00 70.38 109 GLY A O 1
ATOM 814 N N . ASP A 1 110 ? -15.489 -1.792 24.965 1.00 68.50 110 ASP A N 1
ATOM 815 C CA . ASP A 1 110 ? -16.086 -2.896 25.718 1.00 68.50 110 ASP A CA 1
ATOM 816 C C . ASP A 1 110 ? -15.615 -2.908 27.174 1.00 68.50 110 ASP A C 1
ATOM 818 O O . ASP A 1 110 ? -16.446 -3.063 28.070 1.00 68.50 110 ASP A O 1
ATOM 822 N N . GLU A 1 111 ? -14.328 -2.636 27.415 1.00 67.56 111 GLU A N 1
ATOM 823 C CA . GLU A 1 111 ? -13.772 -2.448 28.764 1.00 67.56 111 GLU A CA 1
ATOM 824 C C . GLU A 1 111 ? -14.461 -1.287 29.500 1.00 67.56 111 GLU A C 1
ATOM 826 O O . GLU A 1 111 ? -15.019 -1.472 30.577 1.00 67.56 111 GLU A O 1
ATOM 831 N N . ALA A 1 112 ? -14.509 -0.092 28.897 1.00 67.69 112 ALA A N 1
ATOM 832 C CA . ALA A 1 112 ? -15.090 1.097 29.531 1.00 67.69 112 ALA A CA 1
ATOM 833 C C . ALA A 1 112 ? -16.603 0.990 29.797 1.00 67.69 112 ALA A C 1
ATOM 835 O O . ALA A 1 112 ? -17.155 1.772 30.568 1.00 67.69 112 ALA A O 1
ATOM 836 N N . ALA A 1 113 ? -17.284 0.049 29.146 1.00 71.12 113 ALA A N 1
ATOM 837 C CA . ALA A 1 113 ? -18.704 -0.193 29.343 1.00 71.12 113 ALA A CA 1
ATOM 838 C C . ALA A 1 113 ? -18.998 -1.282 30.392 1.00 71.12 113 ALA A C 1
ATOM 840 O O . ALA A 1 113 ? -20.154 -1.689 30.507 1.00 71.12 113 ALA A O 1
ATOM 841 N N . GLY A 1 114 ? -17.978 -1.784 31.105 1.00 65.12 114 GLY A N 1
ATOM 842 C CA . GLY A 1 114 ? -18.119 -2.832 32.125 1.00 65.12 114 GLY A CA 1
ATOM 843 C C . GLY A 1 114 ? -18.557 -4.188 31.563 1.00 65.12 114 GLY A C 1
ATOM 844 O O . GLY A 1 114 ? -18.941 -5.080 32.312 1.00 65.12 114 GLY A O 1
ATOM 845 N N . ARG A 1 115 ? -18.527 -4.373 30.232 1.00 66.19 115 ARG A N 1
ATOM 846 C CA . ARG A 1 115 ? -18.939 -5.635 29.586 1.00 66.19 115 ARG A CA 1
ATOM 847 C C . ARG A 1 115 ? -17.936 -6.764 29.821 1.00 66.19 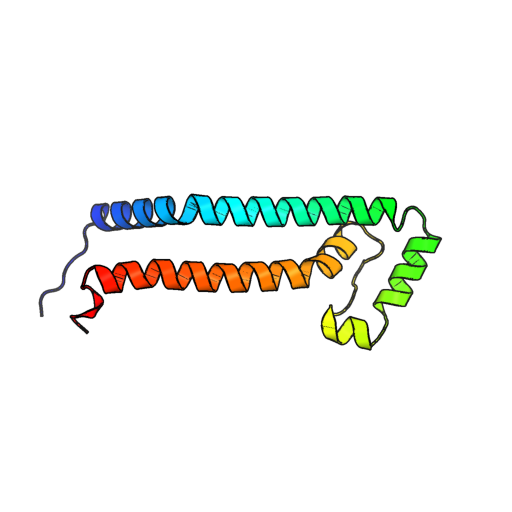115 ARG A C 1
ATOM 849 O O . ARG A 1 115 ? -18.304 -7.925 29.676 1.00 66.19 115 ARG A O 1
ATOM 856 N N . MET A 1 116 ? -16.702 -6.412 30.179 1.00 68.31 116 MET A N 1
ATOM 857 C CA . MET A 1 116 ? -15.628 -7.354 30.495 1.00 68.31 116 MET A CA 1
ATOM 858 C C . MET A 1 116 ? -15.610 -7.774 31.973 1.00 68.31 116 MET A C 1
ATOM 860 O O . MET A 1 116 ? -14.978 -8.771 32.286 1.00 68.31 116 MET A O 1
ATOM 864 N N . ASP A 1 117 ? -16.352 -7.096 32.859 1.00 71.19 117 ASP A N 1
ATOM 865 C CA . ASP A 1 117 ? -16.394 -7.406 34.304 1.00 71.19 117 ASP A CA 1
ATOM 866 C C . ASP A 1 117 ? -17.237 -8.657 34.635 1.00 71.19 117 ASP A C 1
ATOM 868 O O . ASP A 1 117 ? -17.340 -9.070 35.789 1.00 71.19 117 ASP A O 1
ATOM 872 N N . LEU A 1 118 ? -17.894 -9.234 33.623 1.00 67.31 118 LEU A N 1
ATOM 873 C CA . LEU A 1 118 ? -18.756 -10.416 33.728 1.00 67.31 118 LEU A CA 1
ATOM 874 C C . LEU A 1 118 ? -18.051 -11.719 33.303 1.00 67.31 118 LEU A C 1
ATOM 876 O O . LEU A 1 118 ? -18.690 -12.774 33.322 1.00 67.31 118 LEU A O 1
ATOM 880 N N . LEU A 1 119 ? -16.782 -11.636 32.888 1.00 57.66 119 LEU A N 1
ATOM 881 C CA . LEU A 1 119 ? -15.899 -12.764 32.567 1.00 57.66 119 LEU A CA 1
ATOM 882 C C . LEU A 1 119 ? -14.924 -13.011 33.721 1.00 57.66 119 LEU A C 1
ATOM 884 O O . LEU A 1 119 ? -14.700 -14.203 34.026 1.00 57.66 119 LEU A O 1
#

Secondary structure (DSSP, 8-state):
-------HHHHHHHHHHHHHHHHHHHHHHHHHHHHHHHHHHHHHHHH--SHHHHHHHHHHHT-HHHHHHH---TTTTSHHHHHHHHHHHHHHHHHHHHHHHHHHHHHHHHHTTTTTTT-